Protein AF-A0A8S2K8E8-F1 (afdb_monomer_lite)

Secondary structure (DSSP, 8-state):
-------TTS-SSTT-EE-TTS-EEPPPPHHHHHHHHHHH-STT-BTTB-HHHHHHHHHHHHHHHIIIIIHHHHHHHHHHHHHTT--S-SHHHHHHHHHHHT-S-HHHHHHHHHHHHHH--SHHHHH-

Structure (mmCIF, N/CA/C/O backbone):
data_AF-A0A8S2K8E8-F1
#
_entry.id   AF-A0A8S2K8E8-F1
#
loop_
_atom_site.group_PDB
_atom_site.id
_atom_site.type_symbol
_atom_site.label_atom_id
_atom_site.label_alt_id
_atom_site.label_comp_id
_atom_site.label_asym_id
_atom_site.label_entity_id
_atom_site.label_seq_id
_atom_site.pdbx_PDB_ins_code
_atom_site.Cartn_x
_atom_site.Cartn_y
_atom_site.Cartn_z
_atom_site.occupancy
_atom_site.B_iso_or_equiv
_atom_site.auth_seq_id
_atom_site.auth_comp_id
_atom_site.auth_asym_id
_atom_site.auth_atom_id
_atom_site.pdbx_PDB_model_num
ATOM 1 N N . MET A 1 1 ? 25.999 -26.185 -28.574 1.00 46.28 1 MET A N 1
ATOM 2 C CA . MET A 1 1 ? 24.559 -25.886 -28.724 1.00 46.28 1 MET A CA 1
ATOM 3 C C . MET A 1 1 ? 24.363 -24.436 -28.324 1.00 46.28 1 MET A C 1
ATOM 5 O O . MET A 1 1 ? 24.732 -24.101 -27.208 1.00 46.28 1 MET A O 1
ATOM 9 N N . ALA A 1 2 ? 23.903 -23.569 -29.228 1.00 55.72 2 ALA A N 1
ATOM 10 C CA . ALA A 1 2 ? 23.593 -22.185 -28.877 1.00 55.72 2 ALA A CA 1
ATOM 11 C C . ALA A 1 2 ? 22.290 -22.180 -28.070 1.00 55.72 2 ALA A C 1
ATOM 13 O O . ALA A 1 2 ? 21.260 -22.636 -28.562 1.00 55.72 2 ALA A O 1
ATOM 14 N N . THR A 1 3 ? 22.339 -21.733 -26.818 1.00 62.69 3 THR A N 1
ATOM 15 C CA . THR A 1 3 ? 21.130 -21.400 -26.067 1.00 62.69 3 THR A CA 1
ATOM 16 C C . THR A 1 3 ? 20.427 -20.281 -26.824 1.00 62.69 3 THR A C 1
ATOM 18 O O . THR A 1 3 ? 21.026 -19.250 -27.119 1.00 62.69 3 THR A O 1
ATOM 21 N N . ASN A 1 4 ? 19.168 -20.502 -27.192 1.00 76.69 4 ASN A N 1
ATOM 22 C CA . ASN A 1 4 ? 18.344 -19.485 -27.830 1.00 76.69 4 ASN A CA 1
ATOM 23 C C . ASN A 1 4 ? 17.959 -18.465 -26.741 1.00 76.69 4 ASN A C 1
ATOM 25 O O . ASN A 1 4 ? 16.935 -18.607 -26.078 1.00 76.69 4 ASN A O 1
ATOM 29 N N . ILE A 1 5 ? 18.866 -17.529 -26.443 1.00 87.94 5 ILE A N 1
ATOM 30 C CA . ILE A 1 5 ? 18.702 -16.545 -25.368 1.00 87.94 5 ILE A CA 1
ATOM 31 C C . ILE A 1 5 ? 17.803 -15.427 -25.892 1.00 87.94 5 ILE A C 1
ATOM 33 O O . ILE A 1 5 ? 18.206 -14.659 -26.763 1.00 87.94 5 ILE A O 1
ATOM 37 N N . ILE A 1 6 ? 16.593 -15.329 -25.345 1.00 91.50 6 ILE A N 1
ATOM 38 C CA . ILE A 1 6 ? 15.694 -14.201 -25.601 1.00 91.50 6 ILE A CA 1
ATOM 39 C C . ILE A 1 6 ? 16.218 -12.999 -24.792 1.00 91.50 6 ILE A C 1
ATOM 41 O O . ILE A 1 6 ? 16.350 -13.113 -23.568 1.00 91.50 6 ILE A O 1
ATOM 45 N N . PRO A 1 7 ? 16.575 -11.868 -25.432 1.00 94.81 7 PRO A N 1
ATOM 46 C CA . PRO A 1 7 ? 17.055 -10.687 -24.719 1.00 94.81 7 PRO A CA 1
ATOM 47 C C . PRO A 1 7 ? 15.920 -10.043 -23.909 1.00 94.81 7 PRO A C 1
ATOM 49 O O . PRO A 1 7 ? 14.772 -10.067 -24.333 1.00 94.81 7 PRO A O 1
ATOM 52 N N . GLN A 1 8 ? 16.233 -9.384 -22.785 1.00 96.00 8 GLN A N 1
ATOM 53 C CA . GLN A 1 8 ? 15.224 -8.708 -21.944 1.00 96.00 8 GLN A CA 1
ATOM 54 C C . GLN A 1 8 ? 14.447 -7.591 -22.661 1.00 96.00 8 GLN A C 1
ATOM 56 O O . GLN A 1 8 ? 13.388 -7.194 -22.186 1.00 96.00 8 GLN A O 1
ATOM 61 N N . SER A 1 9 ? 14.952 -7.079 -23.788 1.00 95.88 9 SER A N 1
ATOM 62 C CA . SER A 1 9 ? 14.245 -6.126 -24.653 1.00 95.88 9 SER A CA 1
ATOM 63 C C . SER A 1 9 ? 13.123 -6.762 -25.483 1.00 95.88 9 SER A C 1
ATOM 65 O O . SER A 1 9 ? 12.453 -6.057 -26.234 1.00 95.88 9 SER A O 1
ATOM 67 N N . GLN A 1 10 ? 12.913 -8.075 -25.367 1.00 95.75 10 GLN A N 1
ATOM 68 C CA . GLN A 1 10 ? 11.806 -8.811 -2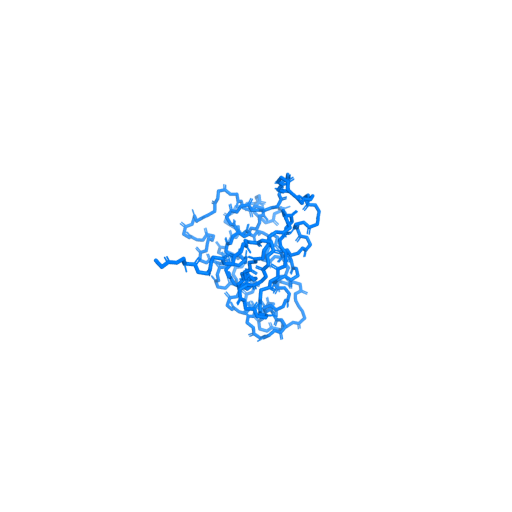5.968 1.00 95.75 10 GLN A CA 1
ATOM 69 C C . GLN A 1 10 ? 11.044 -9.585 -24.881 1.00 95.75 10 GLN A C 1
ATOM 71 O O . GLN A 1 10 ? 11.668 -10.089 -23.943 1.00 95.75 10 GLN A O 1
ATOM 76 N N . PRO A 1 11 ? 9.708 -9.699 -24.986 1.00 96.31 11 PRO A N 1
ATOM 77 C CA . PRO A 1 11 ? 8.933 -10.496 -24.048 1.00 96.31 11 PRO A CA 1
ATOM 78 C C . PRO A 1 11 ? 9.243 -11.988 -24.217 1.00 96.31 11 PRO A C 1
ATOM 80 O O . PRO A 1 11 ? 9.262 -12.516 -25.328 1.00 96.31 11 PRO A O 1
ATOM 83 N N . LEU A 1 12 ? 9.441 -12.675 -23.095 1.00 95.31 12 LEU A N 1
ATOM 84 C CA . LEU A 1 12 ? 9.529 -14.131 -23.011 1.00 95.31 12 LEU A CA 1
ATOM 85 C C . LEU A 1 12 ? 8.151 -14.785 -23.203 1.00 95.31 12 LEU A C 1
ATOM 87 O O . LEU A 1 12 ? 8.049 -15.856 -23.798 1.00 95.31 12 LEU A O 1
ATOM 91 N N . THR A 1 13 ? 7.100 -14.137 -22.698 1.00 95.25 13 THR A N 1
ATOM 92 C CA . THR A 1 13 ? 5.697 -14.575 -22.754 1.00 95.25 13 THR A CA 1
ATOM 93 C C . THR A 1 13 ? 4.769 -13.371 -22.947 1.00 95.25 13 THR A C 1
ATOM 95 O O . THR A 1 13 ? 5.149 -12.230 -22.684 1.00 95.25 13 THR A O 1
ATOM 98 N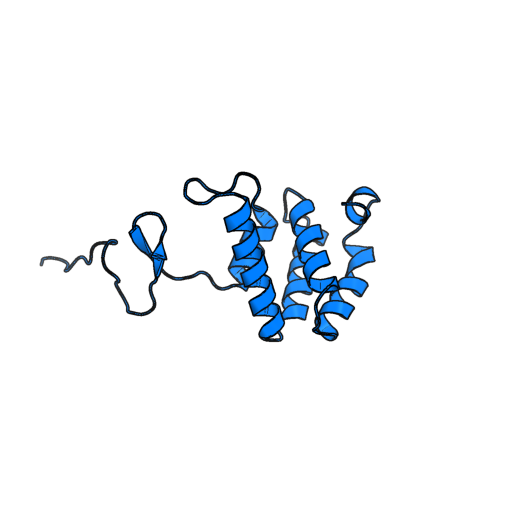 N . SER A 1 14 ? 3.541 -13.599 -23.425 1.00 95.44 14 SER A N 1
ATOM 99 C CA . SER A 1 14 ? 2.596 -12.525 -23.782 1.00 95.44 14 SER A CA 1
ATOM 100 C C . SER A 1 14 ? 2.018 -11.747 -22.593 1.00 95.44 14 SER A C 1
ATOM 102 O O . SER A 1 14 ? 1.382 -10.720 -22.797 1.00 95.44 14 SER A O 1
ATOM 104 N N . ASP A 1 15 ? 2.190 -12.242 -21.368 1.00 96.25 15 ASP A N 1
ATOM 105 C CA . ASP A 1 15 ? 1.704 -11.647 -20.115 1.00 96.25 15 ASP A CA 1
ATOM 106 C C . ASP A 1 15 ? 2.729 -10.710 -19.446 1.00 96.25 15 ASP A C 1
ATOM 108 O O . ASP A 1 15 ? 2.472 -10.169 -18.369 1.00 96.25 15 ASP A O 1
ATOM 112 N N . GLN A 1 16 ? 3.888 -10.498 -20.077 1.00 97.50 16 GLN A N 1
ATOM 113 C CA . GLN A 1 16 ? 4.877 -9.532 -19.612 1.00 97.50 16 GLN A CA 1
ATOM 114 C C . GLN A 1 16 ? 4.544 -8.105 -20.058 1.00 97.50 16 GLN A C 1
ATOM 116 O O . GLN A 1 16 ? 4.071 -7.859 -21.167 1.00 97.50 16 GLN A O 1
ATOM 121 N N . VAL A 1 17 ? 4.880 -7.147 -19.199 1.00 97.06 17 VAL A N 1
ATOM 122 C CA . VAL A 1 17 ? 4.789 -5.708 -19.443 1.00 97.06 17 VAL A CA 1
ATOM 123 C C . VAL A 1 17 ? 6.182 -5.094 -19.541 1.00 97.06 17 VAL A C 1
ATOM 125 O O . VAL A 1 17 ? 7.134 -5.549 -18.898 1.00 97.06 17 VAL A O 1
ATOM 128 N N . GLN A 1 18 ? 6.309 -4.040 -20.341 1.00 97.50 18 GLN A N 1
ATOM 129 C CA . GLN A 1 18 ? 7.548 -3.280 -20.436 1.00 97.50 18 GLN A CA 1
ATOM 130 C C . GLN A 1 18 ? 7.736 -2.418 -19.176 1.00 97.50 18 GLN A C 1
ATOM 132 O O . GLN A 1 18 ? 6.818 -1.718 -18.754 1.00 97.50 18 GLN A O 1
ATOM 137 N N . ASN A 1 19 ? 8.917 -2.478 -18.564 1.00 96.56 19 ASN A N 1
ATOM 138 C CA . ASN A 1 19 ? 9.300 -1.652 -17.421 1.00 96.56 19 ASN A CA 1
ATOM 139 C C . ASN A 1 19 ? 9.906 -0.309 -17.871 1.00 96.56 19 ASN A C 1
ATOM 141 O O . ASN A 1 19 ? 10.180 -0.093 -19.052 1.00 96.56 19 ASN A O 1
ATOM 145 N N . ASN A 1 20 ? 10.193 0.581 -16.917 1.00 94.75 20 ASN A N 1
ATOM 146 C CA . ASN A 1 20 ? 10.688 1.933 -17.213 1.00 94.75 20 ASN A CA 1
ATOM 147 C C . ASN A 1 20 ? 12.096 1.975 -17.843 1.00 94.75 20 ASN A C 1
ATOM 149 O O . ASN A 1 20 ? 12.486 3.005 -18.383 1.00 94.75 20 ASN A O 1
ATOM 153 N N . ALA A 1 21 ? 12.860 0.877 -17.791 1.00 95.62 21 ALA A N 1
ATOM 154 C CA . ALA A 1 21 ? 14.158 0.746 -18.460 1.00 95.62 21 ALA A CA 1
ATOM 155 C C . ALA A 1 21 ? 14.042 0.117 -19.866 1.00 95.62 21 ALA A C 1
ATOM 157 O O . ALA A 1 21 ? 15.052 -0.118 -20.526 1.00 95.62 21 ALA A O 1
ATOM 158 N N . GLY A 1 22 ? 12.820 -0.176 -20.325 1.00 95.38 22 GLY A N 1
ATOM 159 C CA . GLY A 1 22 ? 12.535 -0.730 -21.646 1.00 95.38 22 GLY A CA 1
ATOM 160 C C . GLY A 1 22 ? 12.599 -2.258 -21.745 1.00 95.38 22 GLY A C 1
ATOM 161 O O . GLY A 1 22 ? 12.357 -2.786 -22.830 1.00 95.38 22 GLY A O 1
ATOM 162 N N . GLY A 1 23 ? 12.893 -2.969 -20.650 1.00 97.38 23 GLY A N 1
ATOM 163 C CA . GLY A 1 23 ? 12.887 -4.436 -20.596 1.00 97.38 23 GLY A CA 1
ATOM 164 C C . GLY A 1 23 ? 11.525 -5.016 -20.200 1.00 97.38 23 GLY A C 1
ATOM 165 O O . GLY A 1 23 ? 10.704 -4.317 -19.615 1.00 97.38 23 GLY A O 1
ATOM 166 N N . PHE A 1 24 ? 11.279 -6.296 -20.479 1.00 97.94 24 PHE A N 1
ATOM 167 C CA . PHE A 1 24 ? 10.002 -6.965 -20.194 1.00 97.94 24 PHE A CA 1
ATOM 168 C C . PHE A 1 24 ? 10.035 -7.747 -18.873 1.00 97.94 24 PHE A C 1
ATOM 170 O O . PHE A 1 24 ? 10.962 -8.510 -18.598 1.00 97.94 24 PHE A O 1
ATOM 177 N N . THR A 1 25 ? 9.018 -7.539 -18.035 1.00 97.31 25 THR A N 1
ATOM 178 C CA . THR A 1 25 ? 8.868 -8.140 -16.696 1.00 97.31 25 THR A CA 1
ATOM 179 C C . THR A 1 25 ? 7.399 -8.446 -16.401 1.00 97.31 25 THR A C 1
ATOM 181 O O . THR A 1 25 ? 6.525 -8.022 -17.146 1.00 97.31 25 THR A O 1
ATOM 184 N N . TRP A 1 26 ? 7.095 -9.157 -15.315 1.00 97.56 26 TRP A N 1
ATOM 185 C CA . TRP A 1 26 ? 5.707 -9.348 -14.877 1.00 97.56 26 TRP A CA 1
ATOM 186 C C . TRP A 1 26 ? 5.259 -8.251 -13.917 1.00 97.56 26 TRP A C 1
ATOM 188 O O . TRP A 1 26 ? 6.021 -7.819 -13.046 1.00 97.56 26 TRP A O 1
ATOM 198 N N . THR A 1 27 ? 3.994 -7.850 -14.040 1.00 96.56 27 THR A N 1
ATOM 199 C CA . THR A 1 27 ? 3.350 -6.985 -13.052 1.00 96.56 27 THR A CA 1
ATOM 200 C C . THR A 1 27 ? 3.280 -7.716 -11.716 1.00 96.56 27 THR A C 1
ATOM 202 O O . THR A 1 27 ? 2.862 -8.869 -11.635 1.00 96.56 27 THR A O 1
ATOM 205 N N . VAL A 1 28 ? 3.711 -7.042 -10.653 1.00 97.19 28 VAL A N 1
ATOM 206 C CA . VAL A 1 28 ? 3.562 -7.557 -9.292 1.00 97.19 28 VAL A CA 1
ATOM 207 C C . VAL A 1 28 ? 2.083 -7.570 -8.900 1.00 97.19 28 VAL A C 1
ATOM 209 O O . VAL A 1 28 ? 1.368 -6.612 -9.180 1.00 97.19 28 VAL A O 1
ATOM 212 N N . ASP A 1 29 ? 1.645 -8.631 -8.224 1.00 96.88 29 ASP A N 1
ATOM 213 C CA . ASP A 1 29 ? 0.311 -8.705 -7.621 1.00 96.88 29 ASP A CA 1
ATOM 214 C C . ASP A 1 29 ? 0.025 -7.486 -6.719 1.00 96.88 29 ASP A C 1
ATOM 216 O O . ASP A 1 29 ? 0.913 -6.993 -6.015 1.00 96.88 29 ASP A O 1
ATOM 220 N N . ASP A 1 30 ? -1.219 -7.005 -6.720 1.00 98.50 30 ASP A N 1
ATOM 221 C CA . ASP A 1 30 ? -1.583 -5.764 -6.033 1.00 98.50 30 ASP A CA 1
ATOM 222 C C . ASP A 1 30 ? -1.424 -5.863 -4.507 1.00 98.50 30 ASP A C 1
ATOM 224 O O . ASP A 1 30 ? -1.038 -4.880 -3.870 1.00 98.50 30 ASP A O 1
ATOM 228 N N . LEU A 1 31 ? -1.623 -7.039 -3.899 1.00 98.38 31 LEU A N 1
ATOM 229 C CA . LEU A 1 31 ? -1.385 -7.221 -2.462 1.00 98.38 31 LEU A CA 1
ATOM 230 C C . LEU A 1 31 ? 0.115 -7.181 -2.146 1.00 98.38 31 LEU A C 1
ATOM 232 O O . LEU A 1 31 ? 0.544 -6.580 -1.157 1.00 98.38 31 LEU A O 1
ATOM 236 N N . GLN A 1 32 ? 0.944 -7.780 -3.000 1.00 98.50 32 GLN A N 1
ATOM 237 C CA . GLN A 1 32 ? 2.398 -7.638 -2.899 1.00 98.50 32 GLN A CA 1
ATOM 238 C C . GLN A 1 32 ? 2.842 -6.186 -3.113 1.00 98.50 32 GLN A C 1
ATOM 240 O O . GLN A 1 32 ? 3.752 -5.709 -2.427 1.00 98.50 32 GLN A O 1
ATOM 245 N N . ARG A 1 33 ? 2.180 -5.447 -4.009 1.00 98.38 33 ARG A N 1
ATOM 246 C CA . ARG A 1 33 ? 2.424 -4.016 -4.210 1.00 98.38 33 ARG A CA 1
ATOM 247 C C . ARG A 1 33 ? 2.047 -3.192 -2.980 1.00 98.38 33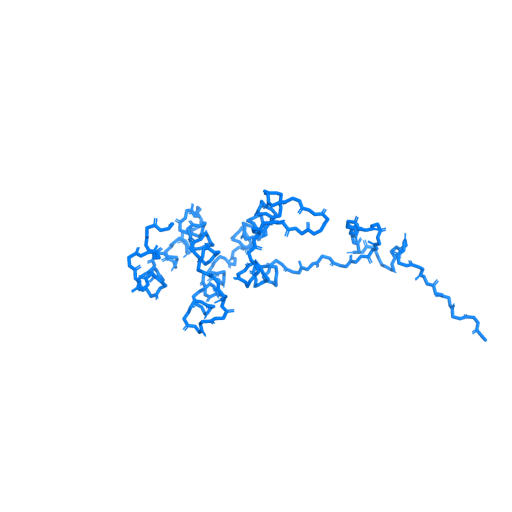 ARG A C 1
ATOM 249 O O . ARG A 1 33 ? 2.854 -2.364 -2.566 1.00 98.38 33 ARG A O 1
ATOM 256 N N . LEU A 1 34 ? 0.906 -3.471 -2.343 1.00 98.62 34 LEU A N 1
ATOM 257 C CA . LEU A 1 34 ? 0.524 -2.872 -1.060 1.00 98.62 34 LEU A CA 1
ATOM 258 C C . LEU A 1 34 ? 1.621 -3.086 -0.013 1.00 98.62 34 LEU A C 1
ATOM 260 O O . LEU A 1 34 ? 2.068 -2.128 0.607 1.00 98.62 34 LEU A O 1
ATOM 264 N N . ARG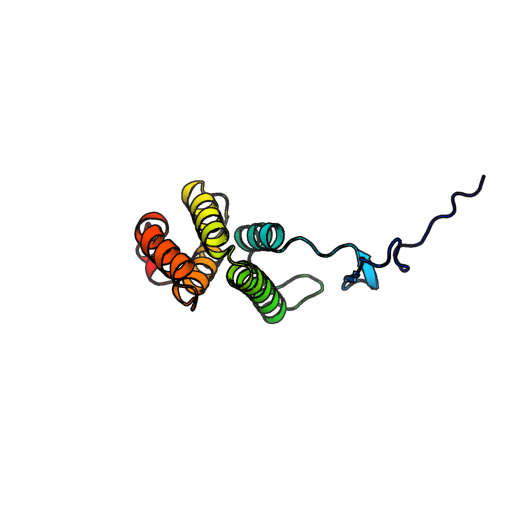 A 1 35 ? 2.116 -4.317 0.149 1.00 98.56 35 ARG A N 1
ATOM 265 C CA . ARG A 1 35 ? 3.193 -4.623 1.110 1.00 98.56 35 ARG A CA 1
ATOM 266 C C . ARG A 1 35 ? 4.461 -3.810 0.842 1.00 98.56 35 ARG A C 1
ATOM 268 O O . ARG A 1 35 ? 5.059 -3.292 1.784 1.00 98.56 35 ARG A O 1
ATOM 275 N N . ARG A 1 36 ? 4.856 -3.661 -0.429 1.00 98.25 36 ARG A N 1
ATOM 276 C CA . ARG A 1 36 ? 5.987 -2.800 -0.826 1.00 98.25 36 ARG A CA 1
ATOM 277 C C . ARG A 1 36 ? 5.722 -1.342 -0.477 1.00 98.25 36 ARG A C 1
ATOM 279 O O . ARG A 1 36 ? 6.595 -0.697 0.093 1.00 98.25 36 ARG A O 1
ATOM 286 N N . PHE A 1 37 ? 4.523 -0.849 -0.774 1.00 98.38 37 PHE A N 1
ATOM 287 C CA . PHE A 1 37 ? 4.130 0.517 -0.462 1.00 98.38 37 PHE A CA 1
ATOM 288 C C . PHE A 1 37 ? 4.167 0.780 1.047 1.00 98.38 37 PHE A C 1
ATOM 290 O O . PHE A 1 37 ? 4.795 1.744 1.467 1.00 98.38 37 PHE A O 1
ATOM 297 N N . LEU A 1 38 ? 3.619 -0.111 1.880 1.00 98.44 38 LEU A N 1
ATOM 298 C CA . LEU A 1 38 ? 3.670 0.023 3.341 1.00 98.44 38 LEU A CA 1
ATOM 299 C C . LEU A 1 38 ? 5.108 0.127 3.878 1.00 98.44 38 LEU A C 1
ATOM 301 O O . LEU A 1 38 ? 5.359 0.912 4.789 1.00 98.44 38 LEU A O 1
ATOM 305 N N . CYS A 1 39 ? 6.057 -0.626 3.312 1.00 97.81 39 CYS A N 1
ATOM 306 C CA . CYS A 1 39 ? 7.459 -0.585 3.738 1.00 97.81 39 CYS A CA 1
ATOM 307 C C . CYS A 1 39 ? 8.244 0.618 3.196 1.00 97.81 39 CYS A C 1
ATOM 309 O O . CYS A 1 39 ? 9.055 1.180 3.928 1.00 97.81 39 CYS A O 1
ATOM 311 N N . LEU A 1 40 ? 8.061 0.965 1.919 1.00 97.56 40 LEU A N 1
ATOM 312 C CA . LEU A 1 40 ? 8.927 1.911 1.201 1.00 97.56 40 LEU A CA 1
ATOM 313 C C . LEU A 1 40 ? 8.309 3.307 1.051 1.00 97.56 40 LEU A C 1
ATOM 315 O O . LEU A 1 40 ? 9.035 4.284 0.901 1.00 97.56 40 LEU A O 1
ATOM 319 N N . GLY A 1 41 ? 6.982 3.416 1.109 1.00 97.19 41 GLY A N 1
ATOM 320 C CA . GLY A 1 41 ? 6.258 4.636 0.763 1.00 97.19 41 GLY A CA 1
ATOM 321 C C . GLY A 1 41 ? 6.404 5.005 -0.714 1.00 97.19 41 GLY A C 1
ATOM 322 O O . GLY A 1 41 ? 6.678 4.157 -1.565 1.00 97.19 41 GLY A O 1
ATOM 323 N N . SER A 1 42 ? 6.178 6.282 -1.017 1.00 97.44 42 SER A N 1
ATOM 324 C CA . SER A 1 42 ? 6.380 6.860 -2.353 1.00 97.44 42 SER A CA 1
ATOM 325 C C . SER A 1 42 ? 7.155 8.182 -2.346 1.00 97.44 42 SER A C 1
ATOM 327 O O . SER A 1 42 ? 7.374 8.743 -3.415 1.00 97.44 42 SER A O 1
ATOM 329 N N . GLU A 1 43 ? 7.552 8.678 -1.168 1.00 94.31 43 GLU A N 1
ATOM 330 C CA . GLU A 1 43 ? 8.339 9.910 -0.996 1.00 94.31 43 GLU A CA 1
ATOM 331 C C . GLU A 1 43 ? 9.656 9.825 -1.780 1.00 94.31 43 GLU A C 1
ATOM 333 O O . GLU A 1 43 ? 10.347 8.808 -1.736 1.00 94.31 43 GLU A O 1
ATOM 338 N N . GLY A 1 44 ? 9.991 10.880 -2.520 1.00 94.12 44 GLY A N 1
ATOM 339 C CA . GLY A 1 44 ? 11.142 10.933 -3.421 1.00 94.12 44 GLY A CA 1
ATOM 340 C C . GLY A 1 44 ? 10.968 10.151 -4.729 1.00 94.12 44 GLY A C 1
ATOM 341 O O . GLY A 1 44 ? 11.801 10.284 -5.623 1.00 94.12 44 GLY A O 1
ATOM 342 N N . GLY A 1 45 ? 9.888 9.375 -4.879 1.00 95.81 45 GLY A N 1
ATOM 343 C CA . GLY A 1 45 ? 9.661 8.526 -6.045 1.00 95.81 45 GLY A CA 1
ATOM 344 C C . GLY A 1 45 ? 10.679 7.387 -6.160 1.00 95.81 45 GLY A C 1
ATOM 345 O O . GLY A 1 45 ? 11.194 6.867 -5.173 1.00 95.81 45 GLY A O 1
ATOM 346 N N . THR A 1 46 ? 10.965 6.981 -7.394 1.00 96.00 46 THR A N 1
ATOM 347 C CA . THR A 1 46 ? 12.089 6.095 -7.720 1.00 96.00 46 THR A CA 1
ATOM 348 C C . THR A 1 46 ? 13.011 6.782 -8.719 1.00 96.00 46 THR A C 1
ATOM 350 O O . THR A 1 46 ? 12.677 7.827 -9.271 1.00 96.00 46 THR A O 1
ATOM 353 N N . TYR A 1 47 ? 14.145 6.154 -9.036 1.00 96.88 47 TYR A N 1
ATOM 354 C CA . TYR A 1 47 ? 15.021 6.627 -10.111 1.00 96.88 47 TYR A CA 1
ATOM 355 C C . TYR A 1 47 ? 14.283 6.837 -11.450 1.00 96.88 47 TYR A C 1
ATOM 357 O O . TYR A 1 47 ? 14.645 7.719 -12.220 1.00 96.88 47 TYR A O 1
ATOM 365 N N . TYR A 1 48 ? 13.237 6.048 -11.716 1.00 94.75 48 TYR A N 1
ATOM 366 C CA . TYR A 1 48 ? 12.522 6.043 -12.992 1.00 94.75 48 TYR A CA 1
ATOM 367 C C . TYR A 1 48 ? 11.116 6.650 -12.936 1.00 94.75 48 TYR A C 1
ATOM 369 O O . TYR A 1 48 ? 10.433 6.654 -13.956 1.00 94.75 48 TYR A O 1
ATOM 377 N N . GLN A 1 49 ? 10.632 7.074 -11.766 1.00 94.81 49 GLN A N 1
ATOM 378 C CA . GLN A 1 49 ? 9.243 7.506 -11.597 1.00 94.81 49 GLN A CA 1
ATOM 379 C C . GLN A 1 49 ? 9.130 8.595 -10.535 1.00 94.81 49 GLN A C 1
ATOM 381 O O . GLN A 1 49 ? 9.680 8.455 -9.444 1.00 94.81 49 GLN A O 1
ATOM 386 N N . GLY A 1 50 ? 8.381 9.658 -10.833 1.00 97.31 50 GLY A N 1
ATOM 387 C CA . GLY A 1 50 ? 8.176 10.761 -9.897 1.00 97.31 50 GLY A CA 1
ATOM 388 C C . GLY A 1 50 ? 7.318 10.372 -8.686 1.00 97.31 50 GLY A C 1
ATOM 389 O O . GLY A 1 50 ? 6.440 9.516 -8.776 1.00 97.31 50 GLY A O 1
ATOM 390 N N . GLU A 1 51 ? 7.531 11.056 -7.559 1.00 96.94 51 GLU A N 1
ATOM 391 C CA . GLU A 1 51 ? 6.831 10.822 -6.281 1.00 96.94 51 GLU A CA 1
ATOM 392 C C . GLU A 1 51 ? 5.302 10.760 -6.421 1.00 96.94 51 GLU A C 1
ATOM 394 O O . GLU A 1 51 ? 4.664 9.803 -5.977 1.00 96.94 51 GLU A O 1
ATOM 399 N N . LYS A 1 52 ? 4.704 11.768 -7.071 1.00 97.50 52 LYS A N 1
ATOM 400 C CA . LYS A 1 52 ? 3.246 11.860 -7.238 1.00 97.50 52 LYS A CA 1
ATOM 401 C C . LYS A 1 52 ? 2.686 10.689 -8.044 1.00 97.50 52 LYS A C 1
ATOM 403 O O . LYS A 1 52 ? 1.637 10.153 -7.702 1.00 97.50 52 LYS A O 1
ATOM 408 N N . GLU A 1 53 ? 3.371 10.321 -9.119 1.00 97.50 53 GLU A N 1
ATOM 409 C CA . GLU A 1 53 ? 2.954 9.243 -10.013 1.00 97.50 53 GLU A CA 1
ATOM 410 C C . GLU A 1 53 ? 3.007 7.894 -9.291 1.00 97.50 53 GLU A C 1
ATOM 412 O O . GLU A 1 53 ? 2.001 7.189 -9.233 1.00 97.50 53 GLU A O 1
ATOM 417 N N . LEU A 1 54 ? 4.126 7.608 -8.616 1.00 97.88 54 LEU A N 1
ATOM 418 C CA . LEU A 1 54 ? 4.291 6.402 -7.809 1.00 97.88 54 LEU A CA 1
ATOM 419 C C . LEU A 1 54 ? 3.215 6.295 -6.715 1.00 97.88 54 LEU A C 1
ATOM 421 O O . LEU A 1 54 ? 2.656 5.219 -6.487 1.00 97.88 54 LEU A O 1
ATOM 425 N N . GLY A 1 55 ? 2.898 7.412 -6.051 1.00 97.75 55 GLY A N 1
ATOM 426 C CA . GLY A 1 55 ? 1.830 7.478 -5.052 1.00 97.75 55 GLY A CA 1
ATOM 427 C C . GLY A 1 55 ? 0.452 7.145 -5.634 1.00 97.75 55 GLY A C 1
ATOM 428 O O . GLY A 1 55 ? -0.276 6.330 -5.063 1.00 97.75 55 GLY A O 1
ATOM 429 N N . ILE A 1 56 ? 0.112 7.718 -6.795 1.00 98.19 56 ILE A N 1
ATOM 430 C CA . ILE A 1 56 ? -1.152 7.444 -7.496 1.00 98.19 56 ILE A CA 1
ATOM 431 C C . ILE A 1 56 ? -1.246 5.970 -7.894 1.00 98.19 56 ILE A C 1
ATOM 433 O O . ILE A 1 56 ? -2.285 5.350 -7.677 1.00 98.19 56 ILE A O 1
ATOM 437 N N . GLU A 1 57 ? -0.182 5.381 -8.436 1.00 97.81 57 GLU A N 1
ATOM 438 C CA . GLU A 1 57 ? -0.220 3.980 -8.855 1.00 97.81 57 GLU A CA 1
ATOM 439 C C . GLU A 1 57 ? -0.367 3.005 -7.681 1.00 97.81 57 GLU A C 1
ATOM 441 O O . GLU A 1 57 ? -1.077 2.002 -7.792 1.00 97.81 57 GLU A O 1
ATOM 446 N N . ASN A 1 58 ? 0.274 3.295 -6.544 1.00 98.38 58 ASN A N 1
ATOM 447 C CA . ASN A 1 58 ? 0.111 2.494 -5.331 1.00 98.38 58 ASN A CA 1
ATOM 448 C C . ASN A 1 58 ? -1.311 2.619 -4.765 1.00 98.38 58 ASN A C 1
ATOM 450 O O . ASN A 1 58 ? -1.912 1.609 -4.401 1.00 98.38 58 ASN A O 1
ATOM 454 N N . ALA A 1 59 ? -1.887 3.825 -4.761 1.00 98.25 59 ALA A N 1
ATOM 455 C CA . ALA A 1 59 ? -3.286 4.021 -4.384 1.00 98.25 59 ALA A CA 1
ATOM 456 C C . ALA A 1 59 ? -4.240 3.285 -5.342 1.00 98.25 59 ALA A C 1
ATOM 458 O O . ALA A 1 59 ? -5.188 2.643 -4.896 1.00 98.25 59 ALA A O 1
ATOM 459 N N . ALA A 1 60 ? -3.969 3.309 -6.650 1.00 98.25 60 ALA A N 1
ATOM 460 C CA . ALA A 1 60 ? -4.762 2.592 -7.645 1.00 98.25 60 ALA A CA 1
ATOM 461 C C . ALA A 1 60 ? -4.729 1.069 -7.432 1.00 98.25 60 ALA A C 1
ATOM 463 O O . ALA A 1 60 ? -5.762 0.420 -7.571 1.00 98.25 60 ALA A O 1
ATOM 464 N N . ALA A 1 61 ? -3.580 0.501 -7.048 1.00 98.38 61 ALA A N 1
ATOM 465 C CA . ALA A 1 61 ? -3.472 -0.917 -6.688 1.00 98.38 61 ALA A CA 1
ATOM 466 C C . ALA A 1 61 ? -4.342 -1.283 -5.480 1.00 98.38 61 ALA A C 1
ATOM 468 O O . ALA A 1 61 ? -5.048 -2.287 -5.496 1.00 98.38 61 ALA A O 1
ATOM 469 N N . MET A 1 62 ? -4.364 -0.430 -4.454 1.00 98.31 62 MET A N 1
ATOM 470 C CA . MET A 1 62 ? -5.258 -0.625 -3.312 1.00 98.31 62 MET A CA 1
ATOM 471 C C . MET A 1 62 ? -6.734 -0.534 -3.704 1.00 98.31 62 MET A C 1
ATOM 473 O O . MET A 1 62 ? -7.542 -1.338 -3.247 1.00 98.31 62 MET A O 1
ATOM 477 N N . LEU A 1 63 ? -7.092 0.432 -4.555 1.00 98.38 63 LEU A N 1
ATOM 478 C CA . LEU A 1 63 ? -8.464 0.586 -5.032 1.00 98.38 63 LEU A CA 1
ATOM 479 C C . LEU A 1 63 ? -8.927 -0.634 -5.834 1.00 98.38 63 LEU A C 1
ATOM 481 O O . LEU A 1 63 ? -10.067 -1.046 -5.648 1.00 98.38 63 LEU A O 1
ATOM 485 N N . ARG A 1 64 ? -8.054 -1.242 -6.651 1.00 98.44 64 ARG A N 1
ATOM 486 C CA . ARG A 1 64 ? -8.357 -2.504 -7.346 1.00 98.44 64 ARG A CA 1
ATOM 487 C C . ARG A 1 64 ? -8.644 -3.638 -6.365 1.00 98.44 64 ARG A C 1
ATOM 489 O O . ARG A 1 64 ? -9.700 -4.244 -6.459 1.00 98.44 64 ARG A O 1
ATOM 496 N N . LEU A 1 65 ? -7.800 -3.837 -5.345 1.00 98.56 65 LEU A N 1
ATOM 497 C CA . LEU A 1 65 ? -8.062 -4.844 -4.302 1.00 98.56 65 LEU A CA 1
ATOM 498 C C . LEU A 1 65 ? -9.421 -4.636 -3.619 1.00 98.56 65 LEU A C 1
ATOM 500 O O . LEU A 1 65 ? -10.157 -5.592 -3.391 1.00 98.56 65 LEU A O 1
ATOM 504 N N . ILE A 1 66 ? -9.766 -3.390 -3.290 1.00 98.25 66 ILE A N 1
ATOM 505 C CA . ILE A 1 66 ? -11.057 -3.067 -2.671 1.00 98.25 66 ILE A CA 1
ATOM 506 C C . ILE A 1 66 ? -12.213 -3.367 -3.637 1.00 98.25 66 ILE A C 1
ATOM 508 O O . ILE A 1 66 ? -13.200 -3.973 -3.224 1.00 98.25 66 ILE A O 1
ATOM 512 N N . GLN A 1 67 ? -12.091 -2.971 -4.907 1.00 97.75 67 GLN A N 1
ATOM 513 C CA . GLN A 1 67 ? -13.089 -3.236 -5.952 1.00 97.75 67 GLN A CA 1
ATOM 514 C C . GLN A 1 67 ? -13.291 -4.736 -6.196 1.00 97.75 67 GLN A C 1
ATOM 516 O O . GLN A 1 67 ? -14.421 -5.166 -6.412 1.00 97.75 67 GLN A O 1
ATOM 521 N N . ASP A 1 68 ? -12.229 -5.529 -6.060 1.00 97.81 68 ASP A N 1
ATOM 522 C CA . ASP A 1 68 ? -12.249 -6.989 -6.175 1.00 97.81 68 ASP A CA 1
ATOM 523 C C . ASP A 1 68 ? -12.801 -7.688 -4.912 1.00 97.81 68 ASP A C 1
ATOM 525 O O . ASP A 1 68 ? -12.704 -8.908 -4.772 1.00 97.81 68 ASP A O 1
ATOM 529 N N . GLY A 1 69 ? -13.364 -6.937 -3.957 1.00 97.31 69 GLY A N 1
ATOM 530 C CA . GLY A 1 69 ? -13.941 -7.474 -2.719 1.00 97.31 69 GLY A CA 1
ATOM 531 C C . GLY A 1 69 ? -12.905 -7.880 -1.666 1.00 97.31 69 GLY A C 1
ATOM 532 O O . GLY A 1 69 ? -13.250 -8.504 -0.663 1.00 97.31 69 GLY A O 1
ATOM 533 N N . ARG A 1 70 ? -11.633 -7.513 -1.855 1.00 98.56 70 ARG A N 1
ATOM 534 C CA . ARG A 1 70 ? -10.513 -7.861 -0.964 1.00 98.56 70 ARG A CA 1
ATOM 535 C C . ARG A 1 70 ? -10.158 -6.740 0.013 1.00 98.56 70 ARG A C 1
ATOM 537 O O . ARG A 1 70 ? -9.092 -6.749 0.619 1.00 98.56 70 ARG A O 1
ATOM 544 N N . GLY A 1 71 ? -11.024 -5.746 0.197 1.00 98.56 71 GLY A N 1
ATOM 545 C CA . GLY A 1 71 ? -10.685 -4.590 1.029 1.00 98.56 71 GLY A CA 1
ATOM 546 C C . GLY A 1 71 ? -10.551 -4.897 2.531 1.00 98.56 71 GLY A C 1
ATOM 547 O O . GLY A 1 71 ? -9.742 -4.260 3.201 1.00 98.56 71 GLY A O 1
ATOM 548 N N . VAL A 1 72 ? -11.223 -5.928 3.060 1.00 98.69 72 VAL A N 1
ATOM 549 C CA . VAL A 1 72 ? -10.965 -6.406 4.438 1.00 98.69 72 VAL A CA 1
ATOM 550 C C . VAL A 1 72 ? -9.549 -6.985 4.562 1.00 98.69 72 VAL A C 1
ATOM 552 O O . VAL A 1 72 ? -8.840 -6.649 5.504 1.00 98.69 72 VAL A O 1
ATOM 555 N N . GLU A 1 73 ? -9.082 -7.748 3.567 1.00 98.81 73 GLU A N 1
ATOM 556 C CA . GLU A 1 73 ? -7.705 -8.271 3.519 1.00 98.81 73 GLU A CA 1
ATOM 557 C C . GLU A 1 73 ? -6.662 -7.138 3.466 1.00 98.81 73 GLU A C 1
ATOM 559 O O . GLU A 1 73 ? -5.588 -7.234 4.070 1.00 98.81 73 GLU A O 1
ATOM 564 N N . VAL A 1 74 ? -6.983 -6.035 2.778 1.00 98.81 74 VAL A N 1
ATOM 565 C CA . VAL A 1 74 ? -6.158 -4.817 2.778 1.00 98.81 74 VAL A CA 1
ATOM 566 C C . VAL A 1 74 ? -6.052 -4.244 4.192 1.00 98.81 74 VAL A C 1
ATOM 568 O O . VAL A 1 74 ? -4.938 -3.994 4.655 1.00 98.81 74 VAL A O 1
ATOM 571 N N . VAL A 1 75 ? -7.175 -4.070 4.899 1.00 98.88 75 VAL A N 1
ATOM 572 C CA . VAL A 1 75 ? -7.184 -3.550 6.278 1.00 98.88 75 VAL A CA 1
ATOM 573 C C . VAL A 1 75 ? -6.422 -4.470 7.229 1.00 98.88 75 VAL A C 1
ATOM 575 O O . VAL A 1 75 ? -5.601 -3.981 8.006 1.00 98.88 75 VAL A O 1
ATOM 578 N N . ASP A 1 76 ? -6.622 -5.784 7.136 1.00 98.75 76 ASP A N 1
ATOM 579 C CA . ASP A 1 76 ? -5.903 -6.761 7.956 1.00 98.75 76 ASP A CA 1
ATOM 580 C C . ASP A 1 76 ? -4.394 -6.691 7.704 1.00 98.75 76 ASP A C 1
ATOM 582 O O . ASP A 1 76 ? -3.604 -6.641 8.646 1.00 98.75 76 ASP A O 1
ATOM 586 N N . THR A 1 77 ? -3.979 -6.570 6.438 1.00 98.81 77 THR A N 1
ATOM 587 C CA . THR A 1 77 ? -2.563 -6.396 6.079 1.00 98.81 77 THR A CA 1
ATOM 588 C C . THR A 1 77 ? -1.982 -5.114 6.684 1.00 98.81 77 THR A C 1
ATOM 590 O O . THR A 1 77 ? -0.884 -5.142 7.246 1.00 98.81 77 THR A O 1
ATOM 593 N N . ILE A 1 78 ? -2.710 -3.993 6.610 1.00 98.69 78 ILE A N 1
ATOM 594 C CA . ILE A 1 78 ? -2.305 -2.712 7.214 1.00 98.69 78 ILE A CA 1
ATOM 595 C C . ILE A 1 78 ? -2.163 -2.863 8.735 1.00 98.69 78 ILE A C 1
ATOM 597 O O . ILE A 1 78 ? -1.153 -2.444 9.308 1.00 98.69 78 ILE A O 1
ATOM 601 N N . LYS A 1 79 ? -3.147 -3.493 9.386 1.00 98.56 79 LYS A N 1
ATOM 602 C CA . LYS A 1 79 ? -3.158 -3.735 10.831 1.00 98.56 79 LYS A CA 1
ATOM 603 C C . LYS A 1 79 ? -1.966 -4.589 11.260 1.00 98.56 79 LYS A C 1
ATOM 605 O O . LYS A 1 79 ? -1.239 -4.181 12.164 1.00 98.56 79 LYS A O 1
ATOM 610 N N . THR A 1 80 ? -1.705 -5.706 10.580 1.00 98.62 80 THR A N 1
ATOM 611 C CA . THR A 1 80 ? -0.530 -6.558 10.826 1.00 98.62 80 THR A CA 1
ATOM 612 C C . THR A 1 80 ? 0.764 -5.754 10.736 1.00 98.62 80 THR A C 1
ATOM 614 O O . THR A 1 80 ? 1.573 -5.777 11.660 1.00 98.62 80 THR A O 1
ATOM 617 N N . TYR A 1 81 ? 0.951 -4.982 9.663 1.00 98.56 81 TYR A N 1
ATOM 618 C CA . TYR A 1 81 ? 2.173 -4.198 9.472 1.00 98.56 81 TYR A CA 1
ATOM 619 C C . TYR A 1 81 ? 2.357 -3.111 10.539 1.00 98.56 81 TYR A C 1
ATOM 621 O O . TYR A 1 81 ? 3.490 -2.850 10.953 1.00 98.56 81 TYR A O 1
ATOM 629 N N . SER A 1 82 ? 1.262 -2.506 11.005 1.00 98.25 82 SER A N 1
ATOM 630 C CA . SER A 1 82 ? 1.291 -1.502 12.070 1.00 98.25 82 SER A CA 1
ATOM 631 C C . SER A 1 82 ? 1.626 -2.106 13.437 1.00 98.25 82 SER A C 1
ATOM 633 O O . SER A 1 82 ? 2.531 -1.615 14.122 1.00 98.25 82 SER A O 1
ATOM 635 N N . LEU A 1 83 ? 0.921 -3.174 13.829 1.00 97.56 83 LEU A N 1
ATOM 636 C CA . LEU A 1 83 ? 1.035 -3.782 15.157 1.00 97.56 83 LEU A CA 1
ATOM 637 C C . LEU A 1 83 ? 2.351 -4.542 15.341 1.00 97.56 83 LEU A C 1
ATOM 639 O O . LEU A 1 83 ? 2.959 -4.452 16.404 1.00 97.56 83 LEU A O 1
ATOM 643 N N . GLU A 1 84 ? 2.829 -5.223 14.298 1.00 98.19 84 GLU A N 1
ATOM 644 C CA . GLU A 1 84 ? 4.119 -5.926 14.317 1.00 98.19 84 GLU A CA 1
ATOM 645 C C . GLU A 1 84 ? 5.316 -4.988 14.080 1.00 98.19 84 GLU A C 1
ATOM 647 O O . GLU A 1 84 ? 6.461 -5.426 14.144 1.00 98.19 84 GLU A O 1
ATOM 652 N N . GLY A 1 85 ? 5.083 -3.702 13.784 1.00 96.19 85 GLY A N 1
ATOM 653 C CA . GLY A 1 85 ? 6.157 -2.730 13.563 1.00 96.19 85 GLY A CA 1
ATOM 654 C C . GLY A 1 85 ? 7.010 -3.024 12.324 1.00 96.19 85 GLY A C 1
ATOM 655 O O . GLY A 1 85 ? 8.222 -2.831 12.343 1.00 96.19 85 GLY A O 1
ATOM 656 N N . ARG A 1 86 ? 6.390 -3.497 11.235 1.00 97.12 86 ARG A N 1
ATOM 657 C CA . ARG A 1 86 ? 7.085 -3.926 10.002 1.00 97.12 86 ARG A CA 1
ATOM 658 C C . ARG A 1 86 ? 7.418 -2.789 9.036 1.00 97.12 86 ARG A C 1
ATOM 660 O O . ARG A 1 86 ? 7.998 -3.032 7.976 1.00 97.12 86 ARG A O 1
ATOM 667 N N . THR A 1 87 ? 7.033 -1.562 9.370 1.00 96.12 87 THR A N 1
ATOM 668 C CA . THR A 1 87 ? 7.293 -0.364 8.566 1.00 96.12 87 THR A CA 1
ATOM 669 C C . THR A 1 87 ? 8.216 0.591 9.310 1.00 96.12 87 THR A C 1
ATOM 671 O O . THR A 1 87 ? 8.135 0.739 10.528 1.00 96.12 87 THR A O 1
ATOM 674 N N . SER A 1 88 ? 9.095 1.269 8.571 1.00 94.19 88 SER A N 1
ATOM 675 C CA . SER A 1 88 ? 10.003 2.280 9.129 1.00 94.19 88 SER A CA 1
ATOM 676 C C . SER A 1 88 ? 9.308 3.624 9.380 1.00 94.19 88 SER A C 1
ATOM 678 O O . SER A 1 88 ? 9.704 4.363 10.279 1.00 94.19 88 SER A O 1
ATOM 680 N N . LYS A 1 89 ? 8.262 3.942 8.603 1.00 94.19 89 LYS A N 1
ATOM 681 C CA . LYS A 1 89 ? 7.440 5.156 8.722 1.00 94.19 89 LYS A CA 1
ATOM 682 C C . LYS A 1 89 ? 5.960 4.801 8.885 1.00 94.19 89 LYS A C 1
ATOM 684 O O . LYS A 1 89 ? 5.490 3.787 8.368 1.00 94.19 89 LYS A O 1
ATOM 689 N N . GLN A 1 90 ? 5.218 5.664 9.581 1.00 95.75 90 GLN A N 1
ATOM 690 C CA . GLN A 1 90 ? 3.775 5.495 9.805 1.00 95.75 90 GLN A CA 1
ATOM 691 C C . GLN A 1 90 ? 2.910 6.206 8.754 1.00 95.75 90 GLN A C 1
ATOM 693 O O . GLN A 1 90 ? 1.756 5.828 8.581 1.00 95.75 90 GLN A O 1
ATOM 698 N N . ASN A 1 91 ? 3.450 7.179 8.007 1.00 96.25 91 ASN A N 1
ATOM 699 C CA . ASN A 1 91 ? 2.685 7.975 7.033 1.00 96.25 91 ASN A CA 1
ATOM 700 C C . ASN A 1 91 ? 1.945 7.093 6.023 1.00 96.25 91 ASN A C 1
ATOM 702 O O . ASN A 1 91 ? 0.765 7.308 5.763 1.00 96.25 91 ASN A O 1
ATOM 706 N N . THR A 1 92 ? 2.610 6.056 5.510 1.00 97.50 92 THR A N 1
ATOM 707 C CA . THR A 1 92 ? 1.993 5.157 4.536 1.00 97.50 92 THR A CA 1
ATOM 708 C C . THR A 1 92 ? 0.896 4.285 5.145 1.00 97.50 92 THR A C 1
ATOM 710 O O . THR A 1 92 ? -0.107 4.032 4.485 1.00 97.50 92 THR A O 1
ATOM 713 N N . ILE A 1 93 ? 1.042 3.866 6.409 1.00 98.31 93 ILE A N 1
ATOM 714 C CA . ILE A 1 93 ? -0.002 3.134 7.144 1.00 98.31 93 ILE A CA 1
ATOM 715 C C . ILE A 1 93 ? -1.236 4.026 7.313 1.00 98.31 93 ILE A C 1
ATOM 717 O O . ILE A 1 93 ? -2.343 3.579 7.018 1.00 98.31 93 ILE A O 1
ATOM 721 N N . MET A 1 94 ? -1.052 5.288 7.723 1.00 98.31 94 MET A N 1
ATOM 722 C CA . MET A 1 94 ? -2.166 6.229 7.909 1.00 98.31 94 MET A CA 1
ATOM 723 C C . MET A 1 94 ? -2.866 6.546 6.589 1.00 98.31 94 MET A C 1
ATOM 725 O O . MET A 1 94 ? -4.090 6.472 6.517 1.00 98.31 94 MET A O 1
ATOM 729 N N . PHE A 1 95 ? -2.108 6.800 5.519 1.00 98.19 95 PHE A N 1
ATOM 730 C CA . PHE A 1 95 ? -2.672 7.005 4.185 1.00 98.19 95 PHE A CA 1
ATOM 731 C C . PHE A 1 95 ? -3.485 5.790 3.715 1.00 98.19 95 PHE A C 1
ATOM 733 O O . PHE A 1 95 ? -4.620 5.932 3.256 1.00 98.19 95 PHE A O 1
ATOM 740 N N . ALA A 1 96 ? -2.927 4.585 3.862 1.00 98.38 96 ALA A N 1
ATOM 741 C CA . ALA A 1 96 ? -3.583 3.352 3.450 1.00 98.38 96 ALA A CA 1
ATOM 742 C C . ALA A 1 96 ? -4.880 3.097 4.241 1.00 98.38 96 ALA A C 1
ATOM 744 O O . ALA A 1 96 ? -5.913 2.758 3.657 1.00 98.38 96 ALA A O 1
ATOM 745 N N . LEU A 1 97 ? -4.850 3.313 5.561 1.00 98.62 97 LEU A N 1
ATOM 746 C CA . LEU A 1 97 ? -6.025 3.190 6.423 1.00 98.62 97 LEU A CA 1
ATOM 747 C C . LEU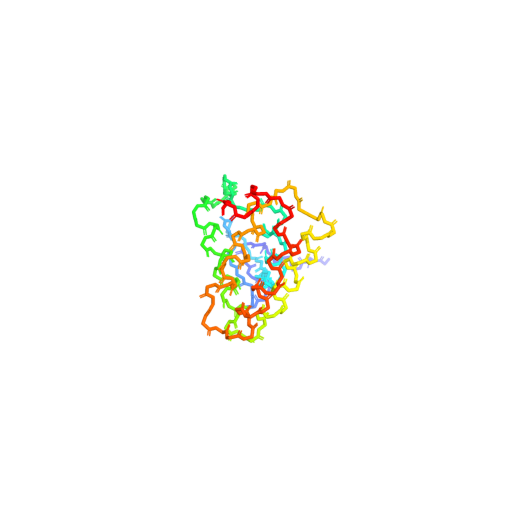 A 1 97 ? -7.091 4.240 6.078 1.00 98.62 97 LEU A C 1
ATOM 749 O O . LEU A 1 97 ? -8.272 3.904 5.994 1.00 98.62 97 LEU A O 1
ATOM 753 N N . ALA A 1 98 ? -6.687 5.488 5.823 1.00 98.44 98 ALA A N 1
ATOM 754 C CA . ALA A 1 98 ? -7.588 6.569 5.433 1.00 98.44 98 ALA A CA 1
ATOM 755 C C . ALA A 1 98 ? -8.303 6.272 4.106 1.00 98.44 98 ALA A C 1
ATOM 757 O O . ALA A 1 98 ? -9.509 6.510 3.991 1.00 98.44 98 ALA A O 1
ATOM 758 N N . LEU A 1 99 ? -7.593 5.693 3.129 1.00 98.25 99 LEU A N 1
ATOM 759 C CA . LEU A 1 99 ? -8.187 5.254 1.866 1.00 98.25 99 LEU A CA 1
ATOM 760 C C . LEU A 1 99 ? -9.268 4.187 2.101 1.00 98.25 99 LEU A C 1
ATOM 762 O O . LEU A 1 99 ? -10.367 4.293 1.557 1.00 98.25 99 LEU A O 1
ATOM 766 N N . CYS A 1 100 ? -8.996 3.209 2.971 1.00 98.62 100 CYS A N 1
ATOM 767 C CA . CYS A 1 100 ? -9.967 2.176 3.342 1.00 98.62 100 CYS A CA 1
ATOM 768 C C . CYS A 1 100 ? -11.176 2.763 4.093 1.00 98.62 100 CYS A C 1
ATOM 770 O O . CYS A 1 100 ? -12.318 2.432 3.780 1.00 98.62 100 CYS A O 1
ATOM 772 N N . ALA A 1 101 ? -10.956 3.694 5.026 1.00 98.38 101 ALA A N 1
ATOM 773 C CA . ALA A 1 101 ? -12.023 4.368 5.772 1.00 98.38 101 ALA A CA 1
ATOM 774 C C . ALA A 1 101 ? -12.930 5.230 4.870 1.00 98.38 101 ALA A C 1
ATOM 776 O O . ALA A 1 101 ? -14.126 5.386 5.134 1.00 98.38 101 ALA A O 1
ATOM 777 N N . LYS A 1 102 ? -12.385 5.772 3.773 1.00 97.75 102 LYS A N 1
ATOM 778 C CA . LYS A 1 102 ? -13.139 6.522 2.755 1.00 97.75 102 LYS A CA 1
ATOM 779 C C . LYS A 1 102 ? -13.765 5.651 1.665 1.00 97.75 102 LYS A C 1
ATOM 781 O O . LYS A 1 102 ? -14.496 6.191 0.836 1.00 97.75 102 LYS A O 1
ATOM 786 N N . SER A 1 103 ? -13.545 4.338 1.684 1.00 97.06 103 SER A N 1
ATOM 787 C CA . SER A 1 103 ? -14.106 3.413 0.698 1.00 97.06 103 SER A CA 1
ATOM 788 C C . SER A 1 103 ? -15.641 3.465 0.641 1.00 97.06 103 SER A C 1
ATOM 790 O O . SER A 1 103 ? -16.319 3.706 1.645 1.00 97.06 103 SER A O 1
ATOM 792 N N . THR A 1 104 ? -16.216 3.231 -0.538 1.00 96.69 104 THR A N 1
ATOM 793 C CA . THR A 1 104 ? -17.659 2.991 -0.703 1.00 96.69 104 THR A CA 1
ATOM 794 C C . THR A 1 104 ? -18.057 1.567 -0.318 1.00 96.69 104 THR A C 1
ATOM 796 O O . THR A 1 104 ? -19.224 1.341 -0.008 1.00 96.69 104 THR A O 1
ATOM 799 N N . ASP A 1 105 ? -17.101 0.634 -0.270 1.00 97.62 105 ASP A N 1
ATOM 800 C CA . ASP A 1 105 ? -17.309 -0.722 0.233 1.00 97.62 105 ASP A CA 1
ATOM 801 C C . ASP A 1 105 ? -17.502 -0.709 1.760 1.00 97.62 105 ASP A C 1
ATOM 803 O O . ASP A 1 105 ? -16.605 -0.326 2.521 1.00 97.62 105 ASP A O 1
ATOM 807 N N . LEU A 1 106 ? -18.702 -1.089 2.209 1.00 98.25 106 LEU A N 1
ATOM 808 C CA . LEU A 1 106 ? -19.102 -1.002 3.615 1.00 98.25 106 LEU A CA 1
ATOM 809 C C . LEU A 1 106 ? -18.287 -1.936 4.533 1.00 98.25 106 LEU A C 1
ATOM 811 O O . LEU A 1 106 ? -17.834 -1.444 5.571 1.00 98.25 106 LEU A O 1
ATOM 815 N N . PRO A 1 107 ? -18.040 -3.218 4.185 1.00 98.56 107 PRO A N 1
ATOM 816 C CA . PRO A 1 107 ? -17.151 -4.087 4.957 1.00 98.56 107 PRO A CA 1
ATOM 817 C C . PRO A 1 107 ? -15.756 -3.487 5.163 1.00 98.56 107 PRO A C 1
ATOM 819 O O . PRO A 1 107 ? -15.278 -3.427 6.295 1.00 98.56 107 PRO A O 1
ATOM 822 N N . THR A 1 108 ? -15.135 -2.967 4.101 1.00 98.75 108 THR A N 1
ATOM 823 C CA . THR A 1 108 ? -13.813 -2.325 4.167 1.00 98.75 108 THR A CA 1
ATOM 824 C C . THR A 1 108 ? -13.825 -1.096 5.067 1.00 98.75 108 THR A C 1
ATOM 826 O O . THR A 1 108 ? -12.966 -0.956 5.940 1.00 98.75 108 THR A O 1
ATOM 829 N N . LYS A 1 109 ? -14.816 -0.212 4.893 1.00 98.81 109 LYS A N 1
ATOM 830 C CA . LYS A 1 109 ? -14.964 0.992 5.718 1.00 98.81 109 LYS A CA 1
ATOM 831 C C . LYS A 1 109 ? -15.103 0.637 7.197 1.00 98.81 109 LYS A C 1
ATOM 833 O O . LYS A 1 109 ? -14.423 1.229 8.033 1.00 98.81 109 LYS A O 1
ATOM 838 N N . GLN A 1 110 ? -15.968 -0.324 7.520 1.00 98.69 110 GLN A N 1
ATOM 839 C CA . GLN A 1 110 ? -16.194 -0.745 8.899 1.00 98.69 110 GLN A CA 1
ATOM 840 C C . GLN A 1 110 ? -14.929 -1.359 9.506 1.00 98.69 110 GLN A C 1
ATOM 842 O O . GLN A 1 110 ? -14.565 -1.008 10.626 1.00 98.69 110 GLN A O 1
ATOM 847 N N . ALA A 1 111 ? -14.230 -2.222 8.761 1.00 98.81 111 ALA A N 1
ATOM 848 C CA . ALA A 1 111 ? -12.963 -2.800 9.197 1.00 98.81 111 ALA A CA 1
ATOM 849 C C . ALA A 1 111 ? -11.917 -1.711 9.487 1.00 98.81 111 ALA A C 1
ATOM 851 O O . ALA A 1 111 ? -11.268 -1.747 10.531 1.00 98.81 111 ALA A O 1
ATOM 852 N N . ALA A 1 112 ? -11.799 -0.704 8.616 1.00 98.75 112 ALA A N 1
ATOM 853 C CA . ALA A 1 112 ? -10.859 0.400 8.797 1.00 98.75 112 ALA A CA 1
ATOM 854 C C . ALA A 1 112 ? -11.155 1.221 10.064 1.00 98.75 112 ALA A C 1
ATOM 856 O O . ALA A 1 112 ? -10.248 1.481 10.854 1.00 98.75 112 ALA A O 1
ATOM 857 N N . TYR A 1 113 ? -12.420 1.586 10.304 1.00 98.69 113 TYR A N 1
ATOM 858 C CA . TYR A 1 113 ? -12.806 2.299 11.528 1.00 98.69 113 TYR A CA 1
ATOM 859 C C . TYR A 1 113 ? -12.607 1.457 12.791 1.00 98.69 113 TYR A C 1
ATOM 861 O O . TYR A 1 113 ? -12.166 1.986 13.809 1.00 98.69 113 TYR A O 1
ATOM 869 N N . ASN A 1 114 ? -12.872 0.151 12.725 1.00 98.69 114 ASN A N 1
ATOM 870 C CA . ASN A 1 114 ? -12.645 -0.757 13.848 1.00 98.69 114 ASN A CA 1
ATOM 871 C C . ASN A 1 114 ? -11.151 -0.907 14.182 1.00 98.69 114 ASN A C 1
ATOM 873 O O . ASN A 1 114 ? -10.806 -1.027 15.353 1.00 98.69 114 ASN A O 1
ATOM 877 N N . ALA A 1 115 ? -10.267 -0.875 13.179 1.00 98.50 115 ALA A N 1
ATOM 878 C CA . ALA A 1 115 ? -8.817 -0.976 13.366 1.00 98.50 115 ALA A CA 1
ATOM 879 C C . ALA A 1 115 ? -8.162 0.340 13.837 1.00 98.50 115 ALA A C 1
ATOM 881 O O . ALA A 1 115 ? -7.035 0.330 14.335 1.00 98.50 115 ALA A O 1
ATOM 882 N N . LEU A 1 116 ? -8.856 1.474 13.697 1.00 97.44 116 LEU A N 1
ATOM 883 C CA . LEU A 1 116 ? -8.363 2.811 14.035 1.00 97.44 116 LEU A CA 1
ATOM 884 C C . LEU A 1 116 ? -7.795 2.937 15.465 1.00 97.44 116 LEU A C 1
ATOM 886 O O . LEU A 1 116 ? -6.660 3.401 15.579 1.00 97.44 116 LEU A O 1
ATOM 890 N N . PRO A 1 117 ? -8.484 2.516 16.550 1.00 97.81 117 PRO A N 1
ATOM 891 C CA . PRO A 1 117 ? -7.935 2.617 17.909 1.00 97.81 117 PRO A CA 1
ATOM 892 C C . PRO A 1 117 ? -6.683 1.757 18.138 1.00 97.81 117 PRO A C 1
ATOM 894 O O . PRO A 1 117 ? -5.877 2.074 19.007 1.00 97.81 117 PRO A O 1
ATOM 897 N N . GLU A 1 118 ? -6.500 0.683 17.369 1.00 98.06 118 GLU A N 1
ATOM 898 C CA . GLU A 1 118 ? -5.334 -0.197 17.488 1.00 98.06 118 GLU A CA 1
ATOM 899 C C . GLU A 1 118 ? -4.128 0.349 16.708 1.00 98.06 118 GLU A C 1
ATOM 901 O O . GLU A 1 118 ? -2.991 0.280 17.174 1.00 98.06 118 GLU A O 1
ATOM 906 N N . ILE A 1 119 ? -4.371 0.923 15.526 1.00 97.94 119 ILE A N 1
ATOM 907 C CA . ILE A 1 119 ? -3.330 1.470 14.645 1.00 97.94 119 ILE A CA 1
ATOM 908 C C . ILE A 1 119 ? -2.866 2.858 15.135 1.00 97.94 119 ILE A C 1
ATOM 910 O O . ILE A 1 119 ? -1.659 3.125 15.247 1.00 97.94 119 ILE A O 1
ATOM 914 N N . CYS A 1 120 ? -3.802 3.743 15.494 1.00 97.75 120 CYS A N 1
ATOM 915 C CA . CYS A 1 120 ? -3.528 5.118 15.922 1.00 97.75 120 CYS A CA 1
ATOM 916 C C . CYS A 1 120 ? -3.161 5.209 17.414 1.00 97.75 120 CYS A C 1
ATOM 918 O O . CYS A 1 120 ? -3.860 5.816 18.218 1.00 97.75 120 CYS A O 1
ATOM 920 N N . ARG A 1 121 ? -2.020 4.612 17.778 1.00 96.81 121 ARG A N 1
ATOM 921 C CA . ARG A 1 121 ? -1.527 4.476 19.166 1.00 96.81 121 ARG A CA 1
ATOM 922 C C . ARG A 1 121 ? -1.154 5.781 19.884 1.00 96.81 121 ARG A C 1
ATOM 924 O O . ARG A 1 121 ? -1.074 5.790 21.108 1.00 96.81 121 ARG A O 1
ATOM 931 N N . ILE A 1 122 ? -0.871 6.855 19.148 1.00 97.38 122 ILE A N 1
ATOM 932 C CA . ILE A 1 122 ? -0.483 8.164 19.700 1.00 97.38 122 ILE A CA 1
ATOM 933 C C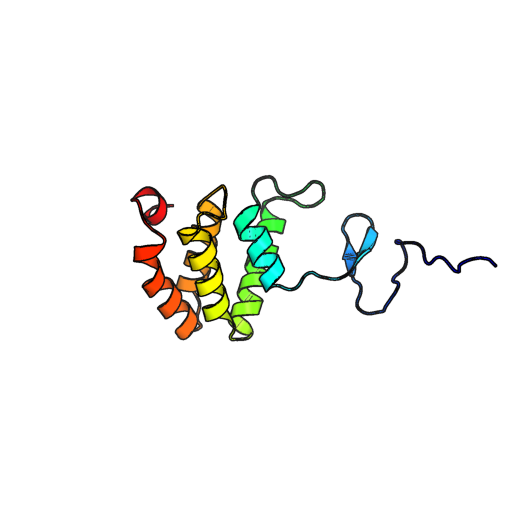 . ILE A 1 122 ? -1.175 9.295 18.928 1.00 97.38 122 ILE A C 1
ATOM 935 O O . ILE A 1 122 ? -1.552 9.081 17.772 1.00 97.38 122 ILE A O 1
ATOM 939 N N . PRO A 1 123 ? -1.276 10.514 19.501 1.00 97.88 123 PRO A N 1
ATOM 940 C CA . PRO A 1 123 ? -1.931 11.644 18.841 1.00 97.88 123 PRO A CA 1
ATOM 941 C C . PRO A 1 123 ? -1.404 11.932 17.433 1.00 97.88 123 PRO A C 1
ATOM 943 O O . PRO A 1 123 ? -2.193 12.182 16.531 1.00 97.88 123 PRO A O 1
ATOM 946 N N . THR A 1 124 ? -0.091 11.822 17.207 1.00 97.94 124 THR A N 1
ATOM 947 C CA . THR A 1 124 ? 0.505 12.043 15.882 1.00 97.94 124 THR A CA 1
ATOM 948 C C . THR A 1 124 ? -0.099 11.128 14.820 1.00 97.94 124 THR A C 1
ATOM 950 O O . THR A 1 124 ? -0.419 11.601 13.744 1.00 97.94 124 THR A O 1
ATOM 953 N N . HIS A 1 125 ? -0.331 9.845 15.119 1.00 97.25 125 HIS A N 1
ATOM 954 C CA . HIS A 1 125 ? -0.937 8.926 14.148 1.00 97.25 125 HIS A CA 1
ATOM 955 C C . HIS A 1 125 ? -2.373 9.327 13.793 1.00 97.25 125 HIS A C 1
ATOM 957 O O . HIS A 1 125 ? -2.794 9.139 12.661 1.00 97.25 125 HIS A O 1
ATOM 963 N N . LEU A 1 126 ? -3.122 9.868 14.760 1.00 96.00 126 LEU A N 1
ATOM 964 C CA . LEU A 1 126 ? -4.503 10.304 14.553 1.00 96.00 126 LEU A CA 1
ATOM 965 C C . LEU A 1 126 ? -4.599 11.602 13.736 1.00 96.00 126 LEU A C 1
ATOM 967 O O . LEU A 1 126 ? -5.578 11.790 13.022 1.00 96.00 126 LEU A O 1
ATOM 971 N N . PHE A 1 127 ? -3.621 12.499 13.882 1.00 96.06 127 PHE A N 1
ATOM 972 C CA . PHE A 1 127 ? -3.630 13.830 13.262 1.00 96.06 127 PHE A CA 1
ATOM 973 C C . PHE A 1 127 ? -2.834 13.938 11.955 1.00 96.06 127 PHE A C 1
ATOM 975 O O . PHE A 1 127 ? -2.877 14.992 11.321 1.00 96.06 127 PHE A O 1
ATOM 982 N N . MET A 1 128 ? -2.084 12.896 11.591 1.00 90.25 128 MET A N 1
ATOM 983 C CA . MET A 1 128 ? -1.362 12.793 10.318 1.00 90.25 128 MET A CA 1
ATOM 984 C C . MET A 1 128 ? -2.279 12.635 9.106 1.00 90.25 128 MET A C 1
ATOM 986 O O . MET A 1 128 ? -3.408 12.120 9.260 1.00 90.25 128 MET A O 1
#

Sequence (128 aa):
MATNIIPQSQPLTSDQVQNNAGGFTWTVDDLQRLRRFLCLGSEGGTYYQGEKELGIENAAAMLRLIQDGRGVEVVDTIKTYSLEGRTSKQNTIMFALALCAKSTDLPTKQAAYNALPEICRIPTHLFM

pLDDT: mean 96.12, std 6.92, range [46.28, 98.88]

Radius of gyration: 17.61 Å; chains: 1; bounding box: 44×40×49 Å

InterPro domains:
  IPR008858 TROVE domain [PF05731] (17-127)
  IPR008858 TROVE domain [PS50988] (17-128)
  IPR036465 von Willebrand factor A-like domain superfamily [G3DSA:3.40.50.410] (29-116)
  IPR037214 TROVE domain superfamily [SSF140864] (6-127)
  IPR040322 RNA-binding protein RO60 [PTHR14202] (5-127)

Organism: NCBI:txid392030

Foldseek 3Di:
DDDPDDDQLDDPDPQWDQDLVNGTDHDDQLVVLLVVCQAPPQPCHDPRDGSVRSNVVNLVSLVVCVVVVNLLVQLVSLLCCQQVVVHPDCPSSLVSLVSQCPDPPPNSVVSSVVSCCVRCVDPVSVVD